Protein AF-A0A3D5Y4V1-F1 (afdb_monomer_lite)

Foldseek 3Di:
DDDDQPQVVLQVVLVCVLCVLLVHRPADEEEDPDDWDQDDRHTYFHRQDSVNPVLRSLQSSLSSNLRSLCNRPDDPVVLVVPQDPDPLSNVVSVVVSSVVSQVVSCPVDVSNVSSNVSNVVVVCVVVVVVVPPDDDPDDPD

Secondary structure (DSSP, 8-state):
-PPPPHHHHHHHHHHHHHHHHHT-TT-EEEEESS--EEETTEEEEEPPPTT--HHHHHHHHHHHHHHHHHHHH--HHHHHHH--SSHHHHHHHHHHHHHHHHHHHHTT-HHHHHHHHHHHHHHHHHTTGGG--S-------

Radius of gyration: 17.02 Å; chains: 1; bounding box: 36×38×50 Å

pLDDT: mean 90.92, std 10.48, range [38.34, 97.81]

Sequence (141 aa):
MDRPLPVDSFRQATASTARAIAGQADLAVSFTEGNAGYFDTGIRLSLPPPDLAYERVTQVRGEADGIALWLRHHDRSVHARYSPGSTVARAAFDVLETVRVESLGCQHRSGISQNLAARRQAYCRTQGYDRVAERGDGQFA

Structure (mmCIF, N/CA/C/O backbone):
data_AF-A0A3D5Y4V1-F1
#
_entry.id   AF-A0A3D5Y4V1-F1
#
loop_
_atom_site.group_PDB
_atom_site.id
_atom_site.type_symbol
_atom_site.label_atom_id
_atom_site.label_alt_id
_atom_site.label_comp_id
_atom_site.label_asym_id
_atom_site.label_entity_id
_atom_site.label_seq_id
_atom_site.pdbx_PDB_ins_code
_atom_site.Cartn_x
_atom_site.Cartn_y
_atom_site.Cartn_z
_atom_site.occupancy
_atom_site.B_iso_or_equiv
_atom_site.auth_seq_id
_atom_site.auth_comp_id
_atom_site.auth_asym_id
_atom_site.auth_atom_id
_atom_site.pdbx_PDB_model_num
ATOM 1 N N . MET A 1 1 ? -17.310 2.953 30.110 1.00 54.00 1 MET A N 1
ATOM 2 C CA . MET A 1 1 ? -16.482 2.254 29.106 1.00 54.00 1 MET A CA 1
ATOM 3 C C . MET A 1 1 ? -15.367 3.199 28.723 1.00 54.00 1 MET A C 1
ATOM 5 O O . MET A 1 1 ? -15.672 4.339 28.391 1.00 54.00 1 MET A O 1
ATOM 9 N N . ASP A 1 2 ? -14.118 2.768 28.861 1.00 76.31 2 ASP A N 1
ATOM 10 C CA . ASP A 1 2 ? -12.956 3.595 28.536 1.00 76.31 2 ASP A CA 1
ATOM 11 C C . ASP A 1 2 ? -12.889 3.785 27.014 1.00 76.31 2 ASP A C 1
ATOM 13 O O . ASP A 1 2 ? -12.988 2.810 26.263 1.00 76.31 2 ASP A O 1
ATOM 17 N N . ARG A 1 3 ? -12.839 5.033 26.537 1.00 79.56 3 ARG A N 1
ATOM 18 C CA . ARG A 1 3 ? -12.837 5.313 25.095 1.00 79.56 3 ARG A CA 1
ATOM 19 C C . ARG A 1 3 ? -11.426 5.042 24.567 1.00 79.56 3 ARG A C 1
ATOM 21 O O . ARG A 1 3 ? -10.499 5.679 25.065 1.00 79.56 3 ARG A O 1
ATOM 28 N N . PRO A 1 4 ? -11.249 4.168 23.558 1.00 81.25 4 PRO A N 1
ATOM 29 C CA . PRO A 1 4 ? -9.930 3.899 22.999 1.00 81.25 4 PRO A CA 1
ATOM 30 C C . PRO A 1 4 ? -9.284 5.191 22.500 1.00 81.25 4 PRO A C 1
ATOM 32 O O . PRO A 1 4 ? -9.977 6.102 22.025 1.00 81.25 4 PRO A O 1
ATOM 35 N N . LEU A 1 5 ? -7.953 5.268 22.590 1.00 90.38 5 LEU A N 1
ATOM 36 C CA . LEU A 1 5 ? -7.225 6.419 22.072 1.00 90.38 5 LEU A CA 1
ATOM 37 C C . LEU A 1 5 ? -7.558 6.598 20.578 1.00 90.38 5 LEU A C 1
ATOM 39 O O . LEU A 1 5 ? -7.746 5.605 19.861 1.00 90.38 5 LEU A O 1
ATOM 43 N N . PRO A 1 6 ? -7.628 7.842 20.071 1.00 93.56 6 PRO A N 1
ATOM 44 C CA . PRO A 1 6 ? -7.952 8.093 18.667 1.00 93.56 6 PRO A CA 1
ATOM 45 C C . PRO A 1 6 ? -7.067 7.303 17.694 1.00 93.56 6 PRO A C 1
ATOM 47 O O . PRO A 1 6 ? -7.559 6.762 16.703 1.00 93.56 6 PRO A O 1
ATOM 50 N N . VAL A 1 7 ? -5.775 7.174 18.009 1.00 95.38 7 VAL A N 1
ATOM 51 C CA . VAL A 1 7 ? -4.813 6.423 17.194 1.00 95.38 7 VAL A CA 1
ATOM 52 C C . VAL A 1 7 ? -5.120 4.925 17.139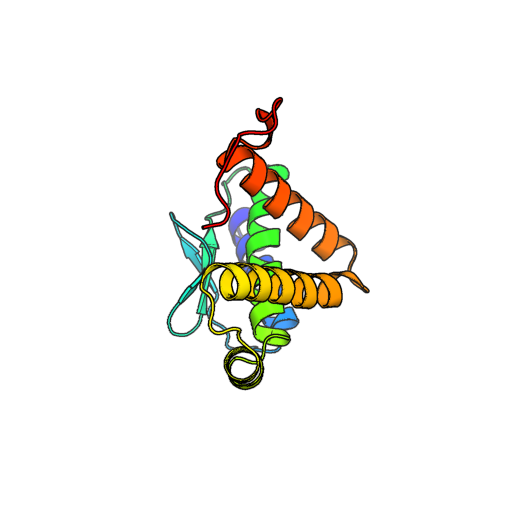 1.00 95.38 7 VAL A C 1
ATOM 54 O O . VAL A 1 7 ? -4.994 4.318 16.076 1.00 95.38 7 VAL A O 1
ATOM 57 N N . ASP A 1 8 ? -5.598 4.331 18.232 1.00 94.69 8 ASP A N 1
ATOM 58 C CA . ASP A 1 8 ? -5.961 2.912 18.273 1.00 94.69 8 ASP A CA 1
ATOM 59 C C . ASP A 1 8 ? -7.231 2.652 17.464 1.00 94.69 8 ASP A C 1
ATOM 61 O O . ASP A 1 8 ? -7.289 1.703 16.681 1.00 94.69 8 ASP A O 1
ATOM 65 N N . SER A 1 9 ? -8.205 3.562 17.557 1.00 95.56 9 SER A N 1
ATOM 66 C CA . SER A 1 9 ? -9.413 3.526 16.724 1.00 95.56 9 SER A CA 1
ATOM 67 C C . SER A 1 9 ? -9.067 3.623 15.235 1.00 95.56 9 SER A C 1
ATOM 69 O O . SER A 1 9 ? -9.594 2.865 14.419 1.00 95.56 9 SER A O 1
ATOM 71 N N . PHE A 1 10 ? -8.137 4.511 14.871 1.00 96.56 10 PHE A N 1
ATOM 72 C CA . PHE A 1 10 ? -7.654 4.644 13.497 1.00 96.56 10 PHE A CA 1
ATOM 73 C C . PHE A 1 10 ? -6.955 3.369 13.001 1.00 96.56 10 PHE A C 1
ATOM 75 O O . PHE A 1 10 ? -7.236 2.902 11.892 1.00 96.56 10 PHE A O 1
ATOM 82 N N . ARG A 1 11 ? -6.072 2.775 13.818 1.00 97.00 11 ARG A N 1
ATOM 83 C CA . ARG A 1 11 ? -5.379 1.517 13.493 1.00 97.00 11 ARG A CA 1
ATOM 84 C C . ARG A 1 11 ? -6.371 0.378 13.287 1.00 97.00 11 ARG A C 1
ATOM 86 O O . ARG A 1 11 ? -6.290 -0.325 12.280 1.00 97.00 11 ARG A O 1
ATOM 93 N N . GLN A 1 12 ? -7.337 0.233 14.193 1.00 96.75 12 GLN A N 1
ATOM 94 C CA . GLN A 1 12 ? -8.369 -0.797 14.111 1.00 96.75 12 GLN A CA 1
ATOM 95 C C . GLN A 1 12 ? -9.248 -0.623 12.867 1.00 96.75 12 GLN A C 1
ATOM 97 O O . GLN A 1 12 ? -9.434 -1.578 12.114 1.00 96.75 12 GLN A O 1
ATOM 102 N N . ALA A 1 13 ? -9.752 0.588 12.611 1.00 97.00 13 ALA A N 1
ATOM 103 C CA . ALA A 1 13 ? -10.558 0.877 11.426 1.00 97.00 13 ALA A CA 1
ATOM 104 C C . ALA A 1 13 ? -9.773 0.613 10.134 1.00 97.00 13 ALA A C 1
ATOM 106 O O . ALA A 1 13 ? -10.298 0.025 9.183 1.00 97.00 13 ALA A O 1
ATOM 107 N N . THR A 1 14 ? -8.493 0.993 10.114 1.00 97.62 14 THR A N 1
ATOM 108 C CA . THR A 1 14 ? -7.622 0.775 8.960 1.00 97.62 14 THR A CA 1
ATOM 109 C C . THR A 1 14 ? -7.386 -0.701 8.698 1.00 97.62 14 THR A C 1
ATOM 111 O O . THR A 1 14 ? -7.581 -1.145 7.567 1.00 97.62 14 THR A O 1
ATOM 114 N N . ALA A 1 15 ? -7.063 -1.468 9.740 1.00 97.81 15 ALA A N 1
ATOM 115 C CA . ALA A 1 15 ? -6.885 -2.907 9.644 1.00 97.81 15 ALA A CA 1
ATOM 116 C C . ALA A 1 15 ? -8.154 -3.597 9.129 1.00 97.81 15 ALA A C 1
ATOM 118 O O . ALA A 1 15 ? -8.097 -4.280 8.111 1.00 97.81 15 ALA A O 1
ATOM 119 N N . SER A 1 16 ? -9.308 -3.365 9.760 1.00 97.75 16 SER A N 1
ATOM 120 C CA . SER A 1 16 ? -10.583 -3.976 9.353 1.00 97.75 16 SER A CA 1
ATOM 121 C C . SER A 1 16 ? -10.950 -3.659 7.903 1.00 97.75 16 SER A C 1
ATOM 123 O O . SER A 1 16 ? -11.393 -4.537 7.164 1.00 97.75 16 SER A O 1
ATOM 125 N N . THR A 1 17 ? -10.713 -2.421 7.468 1.00 96.88 17 THR A N 1
ATOM 126 C CA . THR A 1 17 ? -10.961 -2.014 6.081 1.00 96.88 17 THR A CA 1
ATOM 127 C C . THR A 1 17 ? -10.025 -2.732 5.110 1.00 96.88 17 THR A C 1
ATOM 129 O O . THR A 1 17 ? -10.482 -3.215 4.078 1.00 96.88 17 THR A O 1
ATOM 132 N N . ALA A 1 18 ? -8.736 -2.856 5.446 1.00 97.25 18 ALA A N 1
ATOM 133 C CA . ALA A 1 18 ? -7.774 -3.582 4.621 1.00 97.25 18 ALA A CA 1
ATOM 134 C C . ALA A 1 18 ? -8.172 -5.058 4.458 1.00 97.25 18 ALA A C 1
ATOM 136 O O . ALA A 1 18 ? -8.162 -5.567 3.341 1.00 97.25 18 ALA A O 1
ATOM 137 N N . ARG A 1 19 ? -8.618 -5.722 5.536 1.00 97.50 19 ARG A N 1
ATOM 138 C CA . ARG A 1 19 ? -9.130 -7.106 5.477 1.00 97.50 19 ARG A CA 1
ATOM 139 C C . ARG A 1 19 ? -10.344 -7.233 4.561 1.00 97.50 19 ARG A C 1
ATOM 141 O O . ARG A 1 19 ? -10.407 -8.146 3.739 1.00 97.50 19 ARG A O 1
ATOM 148 N N . ALA A 1 20 ? -11.285 -6.295 4.674 1.00 96.62 20 ALA A N 1
ATOM 149 C CA . ALA A 1 20 ? -12.485 -6.271 3.846 1.00 96.62 20 ALA A CA 1
ATOM 150 C C . ALA A 1 20 ? -12.161 -6.059 2.356 1.00 96.62 20 ALA A C 1
ATOM 152 O O . ALA A 1 20 ? -12.718 -6.753 1.510 1.00 96.62 20 ALA A O 1
ATOM 153 N N . ILE A 1 21 ? -11.242 -5.141 2.030 1.00 96.06 21 ILE A N 1
ATOM 154 C CA . ILE A 1 21 ? -10.794 -4.897 0.649 1.00 96.06 21 ILE A CA 1
ATOM 155 C C . ILE A 1 21 ? -10.048 -6.117 0.096 1.00 96.06 21 ILE A C 1
ATOM 157 O O . ILE A 1 21 ? -10.341 -6.554 -1.015 1.00 96.06 21 ILE A O 1
ATOM 161 N N . ALA A 1 22 ? -9.131 -6.694 0.879 1.00 96.00 22 ALA A N 1
ATOM 162 C CA . ALA A 1 22 ? -8.368 -7.880 0.496 1.00 96.00 22 ALA A CA 1
ATOM 163 C C . ALA A 1 22 ? -9.254 -9.126 0.314 1.00 96.00 22 ALA A C 1
ATOM 165 O O . ALA A 1 22 ? -8.872 -10.059 -0.387 1.00 96.00 22 ALA A O 1
ATOM 166 N N . GLY A 1 23 ? -10.440 -9.150 0.933 1.00 95.75 23 GLY A N 1
ATOM 167 C C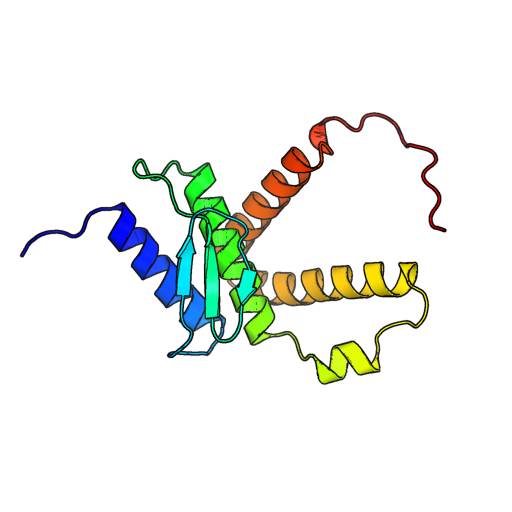A . GLY A 1 23 ? -11.309 -10.326 0.973 1.00 95.75 23 GLY A CA 1
ATOM 168 C C . GLY A 1 23 ? -10.773 -11.432 1.886 1.00 95.75 23 GLY A C 1
ATOM 169 O O . GLY A 1 23 ? -11.066 -12.601 1.662 1.00 95.75 23 GLY A O 1
ATOM 170 N N . GLN A 1 24 ? -9.970 -11.076 2.894 1.00 95.31 24 GLN A N 1
ATOM 171 C CA . GLN A 1 24 ? -9.292 -12.011 3.796 1.00 95.31 24 GLN A CA 1
ATOM 172 C C . GLN A 1 24 ? -9.533 -11.596 5.253 1.00 95.31 24 GLN A C 1
ATOM 174 O O . GLN A 1 24 ? -8.871 -10.696 5.770 1.00 95.31 24 GLN A O 1
ATOM 179 N N . ALA A 1 25 ? -10.496 -12.241 5.919 1.00 94.06 25 ALA A N 1
ATOM 180 C CA . ALA A 1 25 ? -10.919 -11.881 7.278 1.00 94.06 25 ALA A CA 1
ATOM 181 C C . ALA A 1 25 ? -9.821 -12.082 8.337 1.00 94.06 25 ALA A C 1
ATOM 183 O O . ALA A 1 25 ? -9.733 -11.289 9.275 1.00 94.06 25 ALA A O 1
ATOM 184 N N . ASP A 1 26 ? -8.959 -13.081 8.137 1.00 93.06 26 ASP A N 1
ATOM 185 C CA . ASP A 1 26 ? -7.871 -13.442 9.055 1.00 93.06 26 ASP A CA 1
ATOM 186 C C . ASP A 1 26 ? -6.534 -12.782 8.692 1.00 93.06 26 ASP A C 1
ATOM 188 O O . ASP A 1 26 ? -5.494 -13.102 9.267 1.00 93.06 26 ASP A O 1
ATOM 192 N N . LEU A 1 27 ? -6.537 -11.846 7.735 1.00 95.25 27 LEU A N 1
ATOM 193 C CA . LEU A 1 27 ? -5.328 -11.140 7.333 1.00 95.25 27 LEU A CA 1
ATOM 194 C C . LEU A 1 27 ? -4.745 -10.366 8.523 1.00 95.25 27 LEU A C 1
ATOM 196 O O . LEU A 1 27 ? -5.352 -9.420 9.048 1.00 95.25 27 LEU A O 1
ATOM 200 N N . ALA A 1 28 ? -3.538 -10.759 8.928 1.00 95.50 28 ALA A N 1
ATOM 201 C CA . ALA A 1 28 ? -2.791 -10.070 9.964 1.00 95.50 28 ALA A CA 1
ATOM 202 C C . ALA A 1 28 ? -2.403 -8.670 9.469 1.00 95.50 28 ALA A C 1
ATOM 204 O O . ALA A 1 28 ? -1.845 -8.518 8.384 1.00 95.50 28 ALA A O 1
ATOM 205 N N . VAL A 1 29 ? -2.706 -7.644 10.264 1.00 96.75 29 VAL A N 1
ATOM 206 C CA . VAL A 1 29 ? -2.333 -6.253 9.980 1.00 96.75 29 VAL A CA 1
ATOM 207 C C . VAL A 1 29 ? -1.645 -5.689 11.212 1.00 96.75 29 VAL A C 1
ATOM 209 O O . VAL A 1 29 ? -2.237 -5.666 12.291 1.00 96.75 29 VAL A O 1
ATOM 212 N N . SER A 1 30 ? -0.409 -5.229 11.049 1.00 95.75 30 SER A N 1
ATOM 213 C CA . SER A 1 30 ? 0.387 -4.624 12.119 1.00 95.75 30 SER A CA 1
ATOM 214 C C . SER A 1 30 ? 0.937 -3.266 11.699 1.00 95.75 30 SER A C 1
ATOM 216 O O . SER A 1 30 ? 1.148 -3.019 10.514 1.00 95.75 30 SER A O 1
ATOM 218 N N . PHE A 1 31 ? 1.222 -2.409 12.676 1.00 95.56 31 PHE A N 1
ATOM 219 C CA . PHE A 1 31 ? 1.794 -1.082 12.459 1.00 95.56 31 PHE A CA 1
ATOM 220 C C . PHE A 1 31 ? 3.195 -1.038 13.065 1.00 95.56 31 PHE A C 1
ATOM 222 O O . PHE A 1 31 ? 3.351 -1.368 14.240 1.00 95.56 31 PHE A O 1
ATOM 229 N N . THR A 1 32 ? 4.202 -0.666 12.277 1.00 92.62 32 THR A N 1
ATOM 230 C CA . THR A 1 32 ? 5.612 -0.703 12.693 1.00 92.62 32 THR A CA 1
ATOM 231 C C . THR A 1 32 ? 6.357 0.552 12.254 1.00 92.62 32 THR A C 1
ATOM 233 O O . THR A 1 32 ? 5.955 1.231 11.309 1.00 92.62 32 THR A O 1
ATOM 236 N N . GLU A 1 33 ? 7.477 0.842 12.912 1.00 87.62 33 GLU A N 1
ATOM 237 C CA . GLU A 1 33 ? 8.460 1.793 12.394 1.00 87.62 33 GLU A CA 1
ATOM 238 C C . GLU A 1 33 ? 9.231 1.117 11.250 1.00 87.62 33 GLU A C 1
ATOM 240 O O . GLU A 1 33 ? 9.857 0.077 11.450 1.00 87.62 33 GLU A O 1
ATOM 245 N N . GLY A 1 34 ? 9.122 1.645 10.029 1.00 80.81 34 GLY A N 1
ATOM 246 C CA . GLY A 1 34 ? 9.767 1.075 8.844 1.00 80.81 34 GLY A CA 1
ATOM 247 C C . GLY A 1 34 ? 8.875 1.078 7.605 1.00 80.81 34 GLY A C 1
ATOM 248 O O . GLY A 1 34 ? 7.858 1.765 7.553 1.00 80.81 34 GLY A O 1
ATOM 249 N N . ASN A 1 35 ? 9.283 0.313 6.591 1.00 81.12 35 ASN A N 1
ATOM 250 C CA . ASN A 1 35 ? 8.600 0.278 5.300 1.00 81.12 35 ASN A CA 1
ATOM 251 C C . ASN A 1 35 ? 7.320 -0.560 5.353 1.00 81.12 35 ASN A C 1
ATOM 253 O O . ASN A 1 35 ? 7.329 -1.703 5.818 1.00 81.12 35 ASN A O 1
ATOM 257 N N . ALA A 1 36 ? 6.243 -0.018 4.789 1.00 88.25 36 ALA A N 1
ATOM 258 C CA . ALA A 1 36 ? 5.015 -0.764 4.583 1.00 88.25 36 ALA A CA 1
ATOM 259 C C . ALA A 1 36 ? 5.170 -1.835 3.494 1.00 88.25 36 ALA A C 1
ATOM 261 O O . ALA A 1 36 ? 5.878 -1.648 2.502 1.00 88.25 36 ALA A O 1
ATOM 262 N N . GLY A 1 37 ? 4.472 -2.956 3.657 1.00 91.12 37 GLY A N 1
ATOM 263 C CA . GLY A 1 37 ? 4.538 -4.066 2.716 1.00 91.12 37 GLY A CA 1
ATOM 264 C C . GLY A 1 37 ? 3.769 -5.299 3.170 1.00 91.12 37 GLY A C 1
ATOM 265 O O . GLY A 1 37 ? 3.183 -5.337 4.253 1.00 91.12 37 GLY A O 1
ATOM 266 N N . TYR A 1 38 ? 3.779 -6.318 2.317 1.00 88.94 38 TYR A N 1
ATOM 267 C CA . TYR A 1 38 ? 3.257 -7.643 2.632 1.00 88.94 38 TYR A CA 1
ATOM 268 C C . TYR A 1 38 ? 4.414 -8.565 3.036 1.00 88.94 38 TYR A C 1
ATOM 270 O O . TYR A 1 38 ? 5.369 -8.714 2.275 1.00 88.94 38 TYR A O 1
ATOM 278 N N . PHE A 1 39 ? 4.330 -9.166 4.222 1.00 86.00 39 PHE A N 1
ATOM 279 C CA . PHE A 1 39 ? 5.388 -9.978 4.828 1.00 86.00 39 PHE A CA 1
ATOM 280 C C . PHE A 1 39 ? 4.804 -11.265 5.403 1.00 86.00 39 PHE A C 1
ATOM 282 O O . PHE A 1 39 ? 3.845 -11.189 6.169 1.00 86.00 39 PHE A O 1
ATOM 289 N N . ASP A 1 40 ? 5.418 -12.404 5.072 1.00 77.38 40 ASP A N 1
ATOM 290 C CA . ASP A 1 40 ? 5.067 -13.773 5.483 1.00 77.38 40 ASP A CA 1
ATOM 291 C C . ASP A 1 40 ? 3.574 -14.117 5.343 1.00 77.38 40 ASP A C 1
ATOM 293 O O . ASP A 1 40 ? 3.170 -14.782 4.392 1.00 77.38 40 ASP A O 1
ATOM 297 N N . THR A 1 41 ? 2.749 -13.647 6.279 1.00 76.62 41 THR A N 1
ATOM 298 C C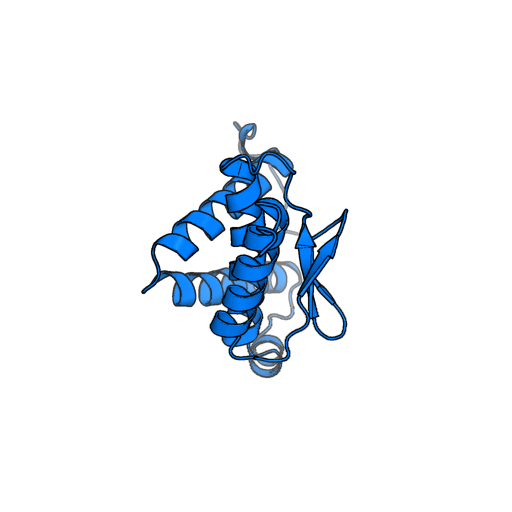A . THR A 1 41 ? 1.316 -13.942 6.409 1.00 76.62 41 THR A CA 1
ATOM 299 C C . THR A 1 41 ? 0.442 -12.693 6.600 1.00 76.62 41 THR A C 1
ATOM 301 O O . THR A 1 41 ? -0.740 -12.819 6.924 1.00 76.62 41 THR A O 1
ATOM 304 N N . GLY A 1 42 ? 0.974 -11.475 6.433 1.00 90.31 42 GLY A N 1
ATOM 305 C CA . GLY A 1 42 ? 0.234 -10.255 6.761 1.00 90.31 42 GLY A CA 1
ATOM 306 C C . GLY A 1 42 ? 0.761 -8.958 6.155 1.00 90.31 42 GLY A C 1
ATOM 307 O O . GLY A 1 42 ? 1.792 -8.907 5.490 1.00 90.31 42 GLY A O 1
ATOM 308 N N . ILE A 1 43 ? 0.022 -7.881 6.404 1.00 94.38 43 ILE A N 1
ATOM 309 C CA . ILE A 1 43 ? 0.383 -6.516 6.028 1.00 94.38 43 ILE A CA 1
ATOM 310 C C . ILE A 1 43 ? 1.083 -5.839 7.208 1.00 94.38 43 ILE A C 1
ATOM 312 O O . ILE A 1 43 ? 0.559 -5.809 8.323 1.00 94.38 43 ILE A O 1
ATOM 316 N N . ARG A 1 44 ? 2.236 -5.225 6.945 1.00 95.81 44 ARG A N 1
ATOM 317 C CA . ARG A 1 44 ? 2.865 -4.256 7.847 1.00 95.81 44 ARG A CA 1
ATOM 318 C C . ARG A 1 44 ? 2.673 -2.859 7.271 1.00 95.81 44 ARG A C 1
ATOM 320 O O . ARG A 1 44 ? 2.948 -2.643 6.094 1.00 95.81 44 ARG A O 1
ATOM 327 N N . LEU A 1 45 ? 2.167 -1.941 8.084 1.00 96.12 45 LEU A N 1
ATOM 328 C CA . LEU A 1 45 ? 1.883 -0.553 7.720 1.00 96.12 45 LEU A CA 1
ATOM 329 C C . LEU A 1 45 ? 2.748 0.403 8.528 1.00 96.12 45 LEU A C 1
ATOM 331 O O . LEU A 1 45 ? 3.149 0.083 9.651 1.00 96.12 45 LEU A O 1
ATOM 335 N N . SER A 1 46 ? 2.972 1.595 7.983 1.00 95.00 46 SER A N 1
ATOM 336 C CA . SER A 1 46 ? 3.658 2.662 8.702 1.00 95.00 46 SER A CA 1
ATOM 337 C C . SER A 1 46 ? 2.873 3.068 9.952 1.00 95.00 46 SER A C 1
ATOM 339 O O . SER A 1 46 ? 1.640 3.154 9.944 1.00 95.00 46 SER A O 1
ATOM 341 N N . LEU A 1 47 ? 3.587 3.335 11.046 1.00 94.94 47 LEU A N 1
ATOM 342 C CA . LEU A 1 47 ? 2.977 3.791 12.292 1.00 94.94 47 LEU A CA 1
ATOM 343 C C . LEU A 1 47 ? 2.310 5.174 12.100 1.00 94.94 47 LEU A C 1
ATOM 345 O O . LEU A 1 47 ? 2.993 6.125 11.714 1.00 94.94 47 LEU A O 1
ATOM 349 N N . PRO A 1 48 ? 0.998 5.330 12.372 1.00 94.19 48 PRO A N 1
ATOM 350 C CA . PRO A 1 48 ? 0.352 6.637 12.310 1.00 94.19 48 PRO A CA 1
ATOM 351 C C . PRO A 1 48 ? 0.809 7.524 13.477 1.00 94.19 48 PRO A C 1
ATOM 353 O O . PRO A 1 48 ? 1.005 7.006 14.585 1.00 94.19 48 PRO A O 1
ATOM 356 N N . PRO A 1 49 ? 0.946 8.846 13.266 1.00 92.44 49 PRO A N 1
ATOM 357 C CA . PRO A 1 49 ? 1.364 9.753 14.325 1.00 92.44 49 PRO A CA 1
ATOM 358 C C . PRO A 1 49 ? 0.243 9.937 15.371 1.00 92.44 49 PRO A C 1
ATOM 360 O O . PRO A 1 49 ? -0.938 9.832 15.022 1.00 92.44 49 PRO A O 1
ATOM 363 N N . PRO A 1 50 ? 0.573 10.219 16.647 1.00 91.69 50 PRO A N 1
ATOM 364 C CA . PRO A 1 50 ? -0.424 10.358 17.716 1.00 91.69 50 PRO A CA 1
ATOM 365 C C . PRO A 1 50 ? -1.440 11.486 17.493 1.00 91.69 50 PRO A C 1
ATOM 367 O O . PRO A 1 50 ? -2.576 11.385 17.950 1.00 91.69 50 PRO A O 1
ATOM 370 N N . ASP A 1 51 ? -1.033 12.546 16.793 1.00 93.75 51 ASP A N 1
ATOM 371 C CA . ASP A 1 51 ? -1.860 13.712 16.458 1.00 93.75 51 ASP A CA 1
ATOM 372 C C . ASP A 1 51 ? -2.821 13.464 15.283 1.00 93.75 51 ASP A C 1
ATOM 374 O O . ASP A 1 51 ? -3.689 14.291 15.011 1.00 93.75 51 ASP A O 1
ATOM 378 N N . LEU A 1 52 ? -2.679 12.323 14.596 1.00 94.06 52 LEU A N 1
ATOM 379 C CA . LEU A 1 52 ? -3.450 11.942 13.416 1.00 94.06 52 LEU A CA 1
ATOM 380 C C . LEU A 1 52 ? -3.482 13.026 12.329 1.00 94.06 52 LEU A C 1
ATOM 382 O O . LEU A 1 52 ? -4.504 13.208 11.662 1.00 94.06 52 LEU A O 1
ATOM 386 N N . ALA A 1 53 ? -2.355 13.714 12.113 1.00 95.62 53 ALA A N 1
ATOM 387 C CA . ALA A 1 53 ? -2.228 14.698 11.044 1.00 95.62 53 ALA A CA 1
ATOM 388 C C . 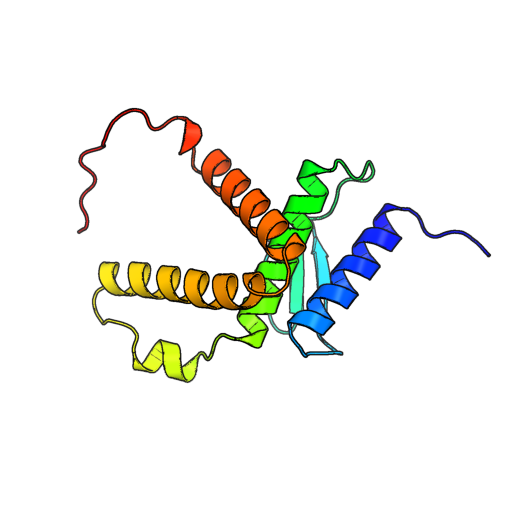ALA A 1 53 ? -2.740 14.134 9.704 1.00 95.62 53 ALA A C 1
ATOM 390 O O . ALA A 1 53 ? -2.262 13.093 9.237 1.00 95.62 53 ALA A O 1
ATOM 391 N N . TYR A 1 54 ? -3.703 14.836 9.087 1.00 93.56 54 TYR A N 1
ATOM 392 C CA . TYR A 1 54 ? -4.490 14.347 7.944 1.00 93.56 54 TYR A CA 1
ATOM 393 C C . TYR A 1 54 ? -3.620 13.769 6.820 1.00 93.56 54 TYR A C 1
ATOM 395 O O . TYR A 1 54 ? -3.886 12.678 6.316 1.00 93.56 54 TYR A O 1
ATOM 403 N N . GLU A 1 55 ? -2.540 14.462 6.457 1.00 92.00 55 GLU A N 1
ATOM 404 C CA . GLU A 1 55 ? -1.637 14.019 5.394 1.00 92.00 55 GLU A CA 1
ATOM 405 C C . GLU A 1 55 ? -0.984 12.664 5.718 1.00 92.00 55 GLU A C 1
ATOM 407 O O . GLU A 1 55 ? -0.924 11.783 4.860 1.00 92.00 55 GLU A O 1
ATOM 412 N N . ARG A 1 56 ? -0.536 12.459 6.963 1.00 92.44 56 ARG A N 1
ATOM 413 C CA . ARG A 1 56 ? 0.145 11.222 7.373 1.00 92.44 56 ARG A CA 1
ATOM 414 C C . ARG A 1 56 ? -0.828 10.060 7.492 1.00 92.44 56 ARG A C 1
ATOM 416 O O . ARG A 1 56 ? -0.530 8.975 7.005 1.00 92.44 56 ARG A O 1
ATOM 423 N N . VAL A 1 57 ? -2.009 10.279 8.069 1.00 95.56 57 VAL A N 1
ATOM 424 C CA . VAL A 1 57 ? -3.019 9.212 8.164 1.00 95.56 57 VAL A CA 1
ATOM 425 C C . VAL A 1 57 ? -3.552 8.809 6.789 1.00 95.56 57 VAL A C 1
ATOM 427 O O . VAL A 1 57 ? -3.751 7.623 6.543 1.00 95.56 57 VAL A O 1
ATOM 430 N N . THR A 1 58 ? -3.691 9.757 5.858 1.00 96.00 58 THR A N 1
ATOM 431 C CA . THR A 1 58 ? -4.083 9.472 4.467 1.00 96.00 58 THR A CA 1
ATOM 432 C C . THR A 1 58 ? -3.014 8.647 3.742 1.00 96.00 58 THR A C 1
ATOM 434 O O . THR A 1 58 ? -3.345 7.720 3.005 1.00 96.00 58 THR A O 1
ATOM 437 N N . GLN A 1 59 ? -1.727 8.909 3.994 1.00 94.88 59 GLN A N 1
ATOM 438 C CA . GLN A 1 59 ? -0.633 8.091 3.456 1.00 94.88 59 GLN A CA 1
ATOM 439 C C . GLN A 1 59 ? -0.658 6.658 4.006 1.00 94.88 59 GLN A C 1
ATOM 441 O O . GLN A 1 59 ? -0.621 5.718 3.214 1.00 94.88 59 GLN A O 1
ATOM 446 N N . VAL A 1 60 ? -0.819 6.477 5.325 1.00 96.31 60 VAL A N 1
ATOM 447 C CA . VAL A 1 60 ? -0.959 5.142 5.951 1.00 96.31 60 VAL A CA 1
ATOM 448 C C . VAL A 1 60 ? -2.167 4.391 5.377 1.00 96.31 60 VAL A C 1
ATOM 450 O O . VAL A 1 60 ? -2.097 3.198 5.080 1.00 96.31 60 VAL A O 1
ATOM 453 N N . ARG A 1 61 ? -3.285 5.093 5.158 1.00 97.12 61 ARG A N 1
ATOM 454 C CA . ARG A 1 61 ? -4.459 4.538 4.473 1.00 97.12 61 ARG A CA 1
ATOM 455 C C . ARG A 1 61 ? -4.144 4.123 3.035 1.00 97.12 61 ARG A C 1
ATOM 457 O O . ARG A 1 61 ? -4.576 3.055 2.619 1.00 97.12 61 ARG A O 1
ATOM 464 N N . GLY A 1 62 ? -3.378 4.919 2.293 1.00 96.56 62 GLY A N 1
ATOM 465 C CA . GLY A 1 62 ? -2.972 4.604 0.920 1.00 96.56 62 GLY A CA 1
ATOM 466 C C . GLY A 1 62 ? -2.038 3.398 0.823 1.00 96.56 62 GLY A C 1
ATOM 467 O O . GLY A 1 62 ? -2.103 2.635 -0.141 1.00 96.56 62 GLY A O 1
ATOM 468 N N . GLU A 1 63 ? -1.180 3.189 1.823 1.00 96.62 63 GLU A N 1
ATOM 469 C CA . GLU A 1 63 ? -0.383 1.963 1.949 1.00 96.62 63 GLU A CA 1
ATOM 470 C C . GLU A 1 63 ? -1.299 0.749 2.132 1.00 96.62 63 GLU A C 1
ATOM 472 O O . GLU A 1 63 ? -1.204 -0.216 1.373 1.00 96.62 63 GLU A O 1
ATOM 477 N N . ALA A 1 64 ? -2.227 0.835 3.089 1.00 97.06 64 ALA A N 1
ATOM 478 C CA . ALA A 1 64 ? -3.174 -0.230 3.398 1.00 97.06 64 ALA A CA 1
ATOM 479 C C . ALA A 1 64 ? -4.062 -0.591 2.204 1.00 97.06 64 ALA A C 1
ATOM 481 O O . ALA A 1 64 ? -4.153 -1.764 1.841 1.00 97.06 64 ALA A O 1
ATOM 482 N N . ASP A 1 65 ? -4.680 0.409 1.576 1.00 97.06 65 ASP A N 1
ATOM 483 C CA . ASP A 1 65 ? -5.591 0.211 0.453 1.00 97.06 65 ASP A CA 1
ATOM 484 C C . ASP A 1 65 ? -4.842 -0.373 -0.757 1.00 97.06 65 ASP A C 1
ATOM 486 O O . ASP A 1 65 ? -5.320 -1.327 -1.366 1.00 97.06 65 ASP A O 1
ATOM 490 N N . GLY A 1 66 ? -3.634 0.117 -1.067 1.00 96.38 66 GLY A N 1
ATOM 491 C CA . GLY A 1 66 ? -2.834 -0.406 -2.179 1.00 96.38 66 GLY A CA 1
ATOM 492 C C . GLY A 1 66 ? -2.414 -1.866 -1.985 1.00 96.38 66 GLY A C 1
ATOM 493 O O . GLY A 1 66 ? -2.566 -2.677 -2.898 1.00 96.38 66 GLY A O 1
ATOM 494 N N . ILE A 1 67 ? -1.936 -2.233 -0.789 1.00 96.56 67 ILE A N 1
ATOM 495 C CA . ILE A 1 67 ? -1.551 -3.624 -0.492 1.00 96.56 67 ILE A CA 1
ATOM 496 C C . ILE A 1 67 ? -2.786 -4.536 -0.484 1.00 96.56 67 ILE A C 1
ATOM 498 O O . ILE A 1 67 ? -2.741 -5.638 -1.027 1.00 96.56 67 ILE A O 1
ATOM 502 N N . ALA A 1 68 ? -3.907 -4.083 0.081 1.00 96.50 68 ALA A N 1
ATOM 503 C CA . ALA A 1 68 ? -5.142 -4.860 0.102 1.00 96.50 68 ALA A CA 1
ATOM 504 C C . ALA A 1 68 ? -5.700 -5.106 -1.310 1.00 96.50 68 ALA A C 1
ATOM 506 O O . ALA A 1 68 ? -6.106 -6.225 -1.623 1.00 96.50 68 ALA A O 1
ATOM 507 N N . LEU A 1 69 ? -5.677 -4.094 -2.185 1.00 96.69 69 LEU A N 1
ATOM 508 C CA . LEU A 1 69 ? -6.067 -4.249 -3.588 1.00 96.69 69 LEU A CA 1
ATOM 509 C C . LEU A 1 69 ? -5.147 -5.220 -4.322 1.00 96.69 69 LEU A C 1
ATOM 511 O O . LEU A 1 69 ? -5.643 -6.079 -5.051 1.00 96.69 69 LEU A O 1
ATOM 515 N N . TRP A 1 70 ? -3.832 -5.125 -4.090 1.00 96.12 70 TRP A N 1
ATOM 516 C CA . TRP A 1 70 ? -2.857 -6.079 -4.617 1.00 96.12 70 TRP A CA 1
ATOM 517 C C . TRP A 1 70 ? -3.231 -7.511 -4.241 1.00 96.12 70 TRP A C 1
ATOM 519 O O . TRP A 1 70 ? -3.414 -8.345 -5.121 1.00 96.12 70 TRP A O 1
ATOM 529 N N . LEU A 1 71 ? -3.456 -7.784 -2.954 1.00 95.31 71 LEU A N 1
ATOM 530 C CA . LEU A 1 71 ? -3.883 -9.108 -2.489 1.00 95.31 71 LEU A CA 1
ATOM 531 C C . LEU A 1 71 ? -5.204 -9.570 -3.119 1.00 95.31 71 LEU A C 1
ATOM 533 O O . LEU A 1 71 ? -5.380 -10.760 -3.367 1.00 95.31 71 LEU A O 1
ATOM 537 N N . ARG A 1 72 ? -6.129 -8.642 -3.391 1.00 95.25 72 ARG A N 1
ATOM 538 C CA . ARG A 1 72 ? -7.455 -8.962 -3.927 1.00 95.25 72 ARG A CA 1
ATOM 539 C C . ARG A 1 72 ? -7.464 -9.274 -5.422 1.00 95.25 72 ARG A C 1
ATOM 541 O O . ARG A 1 72 ? -8.319 -10.050 -5.865 1.00 95.25 72 ARG A O 1
ATOM 548 N N . HIS A 1 73 ? -6.612 -8.609 -6.200 1.00 95.88 73 HIS A N 1
ATOM 549 C CA . HIS A 1 73 ? -6.739 -8.549 -7.661 1.00 95.88 73 HIS A CA 1
ATOM 550 C C . HIS A 1 73 ? -5.500 -9.003 -8.435 1.00 95.88 73 HIS A C 1
ATOM 552 O O . HIS A 1 73 ? -5.597 -9.167 -9.655 1.00 95.88 73 HIS A O 1
ATOM 558 N N . HIS A 1 74 ? -4.360 -9.184 -7.771 1.00 96.62 74 HIS A N 1
ATOM 559 C CA . HIS A 1 74 ? -3.151 -9.694 -8.400 1.00 96.62 74 HIS A CA 1
ATOM 560 C C . HIS A 1 74 ? -3.121 -11.226 -8.372 1.00 96.62 74 HIS A C 1
ATOM 562 O O . HIS A 1 74 ? -3.241 -11.839 -7.311 1.00 96.62 74 HIS A O 1
ATOM 568 N N . ASP A 1 75 ? -2.892 -11.844 -9.530 1.00 96.44 75 ASP A N 1
ATOM 569 C CA . ASP A 1 75 ? -2.618 -13.276 -9.641 1.00 96.44 75 ASP A CA 1
ATOM 570 C C . ASP A 1 75 ? -1.150 -13.481 -10.024 1.00 96.44 75 ASP A C 1
ATOM 572 O O . ASP A 1 75 ? -0.727 -13.180 -11.143 1.00 96.44 75 ASP A O 1
ATOM 576 N N . ARG A 1 76 ? -0.372 -14.027 -9.083 1.00 95.38 76 ARG A N 1
ATOM 577 C CA . ARG A 1 76 ? 1.072 -14.237 -9.254 1.00 95.38 76 ARG A CA 1
ATOM 578 C C . ARG A 1 76 ? 1.397 -15.189 -10.404 1.00 95.38 76 ARG A C 1
ATOM 580 O O . ARG A 1 76 ? 2.417 -15.010 -11.064 1.00 95.38 76 ARG A O 1
ATOM 587 N N . SER A 1 77 ? 0.562 -16.201 -10.636 1.00 97.44 77 SER A N 1
ATOM 588 C CA . SER A 1 77 ? 0.798 -17.211 -11.672 1.00 97.44 77 SER A CA 1
ATOM 589 C C . SER A 1 77 ? 0.580 -16.630 -13.067 1.00 97.44 77 SER A C 1
ATOM 591 O O . SER A 1 77 ? 1.403 -16.826 -13.963 1.00 97.44 77 SER A O 1
ATOM 593 N N . VAL A 1 78 ? -0.485 -15.841 -13.226 1.00 97.38 78 VAL A N 1
ATOM 594 C CA . VAL A 1 78 ? -0.798 -15.130 -14.467 1.00 97.38 78 VAL A CA 1
ATOM 595 C C . VAL A 1 78 ? 0.268 -14.076 -14.743 1.00 97.38 78 VAL A C 1
ATOM 597 O O . VAL A 1 78 ? 0.799 -14.026 -15.851 1.00 97.38 78 VAL A O 1
ATOM 600 N N . HIS A 1 79 ? 0.639 -13.286 -13.734 1.00 97.62 79 HIS A N 1
ATOM 601 C CA . HIS A 1 79 ? 1.674 -12.264 -13.876 1.00 97.62 79 HIS A CA 1
ATOM 602 C C . HIS A 1 79 ? 3.017 -12.862 -14.296 1.00 97.62 79 HIS A C 1
ATOM 604 O O . HIS A 1 79 ? 3.624 -12.400 -15.258 1.00 97.62 79 HIS A O 1
ATOM 610 N N . ALA A 1 80 ? 3.452 -13.940 -13.637 1.00 97.06 80 ALA A N 1
ATOM 611 C CA . ALA A 1 80 ? 4.697 -14.625 -13.976 1.00 97.06 80 ALA A CA 1
ATOM 612 C C . ALA A 1 80 ? 4.675 -15.210 -15.396 1.00 97.06 80 ALA A C 1
ATOM 614 O O . ALA A 1 80 ? 5.667 -15.107 -16.114 1.00 97.06 80 ALA A O 1
ATOM 615 N N . ARG A 1 81 ? 3.540 -15.778 -15.826 1.00 97.56 81 ARG A N 1
ATOM 616 C CA . ARG A 1 81 ? 3.373 -16.353 -17.169 1.00 97.56 81 ARG A CA 1
ATOM 617 C C . ARG A 1 81 ? 3.545 -15.322 -18.286 1.00 97.56 81 ARG A C 1
ATOM 619 O O . ARG A 1 81 ? 4.063 -15.672 -19.343 1.00 97.56 81 ARG A O 1
ATOM 626 N N . TYR A 1 82 ? 3.084 -14.091 -18.074 1.00 96.88 82 TYR A N 1
ATOM 627 C CA . TYR A 1 82 ? 3.134 -13.023 -19.080 1.00 96.88 82 TYR A CA 1
ATOM 628 C C . TYR A 1 82 ? 4.295 -12.042 -18.880 1.00 96.88 82 TYR A C 1
ATOM 630 O O . TYR A 1 82 ? 4.480 -11.146 -19.703 1.00 96.88 82 TYR A O 1
ATOM 638 N N . SER A 1 83 ? 5.088 -12.217 -17.820 1.00 96.94 83 SER A N 1
ATOM 639 C CA . SER A 1 83 ? 6.205 -11.331 -17.510 1.00 96.94 83 SER A CA 1
ATOM 640 C C . SER A 1 83 ? 7.255 -11.351 -18.633 1.00 96.94 83 SER A C 1
ATOM 642 O O . SER A 1 83 ? 7.754 -12.423 -18.993 1.00 96.94 83 SER A O 1
ATOM 644 N N . PRO A 1 84 ? 7.641 -10.184 -19.183 1.00 96.88 84 PRO A N 1
ATOM 645 C CA . PRO A 1 84 ? 8.685 -10.100 -20.196 1.00 96.88 84 PRO A CA 1
ATOM 646 C C . PRO A 1 84 ? 10.042 -10.625 -19.705 1.00 96.88 84 PRO A C 1
ATOM 648 O O . PRO A 1 84 ? 10.357 -10.597 -18.513 1.00 96.88 84 PRO A O 1
ATOM 651 N N . GLY A 1 85 ? 10.878 -11.079 -20.643 1.00 95.31 85 GLY A N 1
ATOM 652 C CA . GLY A 1 85 ? 12.241 -11.539 -20.350 1.00 95.31 85 GLY A CA 1
ATOM 653 C C . GLY A 1 85 ? 13.245 -10.407 -20.103 1.00 95.31 85 GLY A C 1
ATOM 654 O O . GLY A 1 85 ? 14.138 -10.559 -19.277 1.00 95.31 85 GLY A O 1
ATOM 655 N N . SER A 1 86 ? 13.094 -9.272 -20.796 1.00 96.50 86 SER A N 1
ATOM 656 C CA . SER A 1 86 ? 13.962 -8.099 -20.615 1.00 96.50 86 SER A CA 1
ATOM 657 C C . SER A 1 86 ? 13.718 -7.444 -19.256 1.00 96.50 86 SER A C 1
ATOM 659 O O . SER A 1 86 ? 12.568 -7.230 -18.875 1.00 96.50 86 SER A O 1
ATOM 661 N N . THR A 1 87 ? 14.794 -7.073 -18.559 1.00 94.38 87 THR A N 1
ATOM 662 C CA . THR A 1 87 ? 14.746 -6.399 -17.253 1.00 94.38 87 THR A CA 1
ATOM 663 C C . THR A 1 87 ? 13.923 -5.113 -17.301 1.00 94.38 87 THR A C 1
ATOM 665 O O . THR A 1 87 ? 13.040 -4.918 -16.467 1.00 94.38 87 THR A O 1
ATOM 668 N N . VAL A 1 88 ? 14.154 -4.263 -18.307 1.00 94.56 88 VAL A N 1
ATOM 669 C CA . VAL A 1 88 ? 13.431 -2.990 -18.469 1.00 94.56 88 VAL A CA 1
ATOM 670 C C . VAL A 1 88 ? 11.952 -3.240 -18.765 1.00 94.56 88 VAL A C 1
ATOM 672 O O . VAL A 1 88 ? 11.075 -2.633 -18.150 1.00 94.56 88 VAL A O 1
ATOM 675 N N . ALA A 1 89 ? 11.660 -4.178 -19.669 1.00 95.00 89 ALA A N 1
ATOM 676 C CA . ALA A 1 89 ? 10.283 -4.517 -20.016 1.00 95.00 89 ALA A CA 1
ATOM 677 C C . ALA A 1 89 ? 9.529 -5.132 -18.827 1.00 95.00 89 ALA A C 1
ATOM 679 O O . ALA A 1 89 ? 8.359 -4.823 -18.619 1.00 95.00 89 ALA A O 1
ATOM 680 N N . ARG A 1 90 ? 10.201 -5.960 -18.018 1.00 96.06 90 ARG A N 1
ATOM 681 C CA . ARG A 1 90 ? 9.647 -6.526 -16.786 1.00 96.06 90 ARG A CA 1
ATOM 682 C C . ARG A 1 90 ? 9.341 -5.445 -15.758 1.00 96.06 90 ARG A C 1
ATOM 684 O O . ARG A 1 90 ? 8.236 -5.429 -15.235 1.00 96.06 90 ARG A O 1
ATOM 691 N N . ALA A 1 91 ? 10.259 -4.504 -15.538 1.00 94.69 91 ALA A N 1
ATOM 692 C CA . ALA A 1 91 ? 10.024 -3.388 -14.625 1.00 94.69 91 ALA A CA 1
ATOM 693 C C . ALA A 1 91 ? 8.797 -2.557 -15.043 1.00 94.69 91 ALA A C 1
ATOM 695 O O . ALA A 1 91 ? 7.948 -2.237 -14.212 1.00 94.69 91 ALA A O 1
ATOM 696 N N . ALA A 1 92 ? 8.654 -2.262 -16.340 1.00 96.00 92 ALA A N 1
ATOM 697 C CA . ALA A 1 92 ? 7.465 -1.589 -16.860 1.00 96.00 92 ALA A CA 1
ATOM 698 C C . ALA A 1 92 ? 6.190 -2.433 -16.670 1.00 96.00 92 ALA A C 1
ATOM 700 O O . ALA A 1 92 ? 5.154 -1.905 -16.268 1.00 96.00 92 ALA A O 1
ATOM 701 N N . PHE A 1 93 ? 6.269 -3.743 -16.916 1.00 97.19 93 PHE A N 1
ATOM 702 C CA . PHE A 1 93 ? 5.156 -4.677 -16.741 1.00 97.19 93 PHE A CA 1
ATOM 703 C C . PHE A 1 93 ? 4.677 -4.755 -15.281 1.00 97.19 93 PHE A C 1
ATOM 705 O O . PHE A 1 93 ? 3.477 -4.686 -15.025 1.00 97.19 93 PHE A O 1
ATOM 712 N N . ASP A 1 94 ? 5.597 -4.810 -14.317 1.00 96.44 94 ASP A N 1
ATOM 713 C CA . ASP A 1 94 ? 5.290 -4.836 -12.881 1.00 96.44 94 ASP A CA 1
ATOM 714 C C . ASP A 1 94 ? 4.599 -3.539 -12.417 1.00 96.44 94 ASP A C 1
ATOM 716 O O . ASP A 1 94 ? 3.634 -3.559 -11.641 1.00 96.44 94 ASP A O 1
ATOM 720 N N . VAL A 1 95 ? 5.048 -2.390 -12.934 1.00 95.62 95 VAL A N 1
ATOM 721 C CA . VAL A 1 95 ? 4.408 -1.092 -12.669 1.00 95.62 95 VAL A CA 1
ATOM 722 C C . VAL A 1 95 ? 3.003 -1.041 -13.268 1.00 95.62 95 VAL A C 1
ATOM 724 O O . VAL A 1 95 ? 2.069 -0.612 -12.588 1.00 95.62 95 VAL A O 1
ATOM 727 N N . LEU A 1 96 ? 2.826 -1.496 -14.511 1.00 97.19 96 LEU A N 1
ATOM 728 C CA . LEU A 1 96 ? 1.516 -1.535 -15.166 1.00 97.19 96 LEU A CA 1
ATOM 729 C C . LEU A 1 96 ? 0.532 -2.447 -14.430 1.00 97.19 96 LEU A C 1
ATOM 731 O O . LEU A 1 96 ? -0.639 -2.093 -14.292 1.00 97.19 96 LEU A O 1
ATOM 735 N N . GLU A 1 97 ? 1.000 -3.574 -13.899 1.00 97.56 97 GLU A N 1
ATOM 736 C CA . GLU A 1 97 ? 0.169 -4.450 -13.077 1.00 97.56 97 GLU A CA 1
ATOM 737 C C . GLU A 1 97 ? -0.284 -3.760 -11.785 1.00 97.56 97 GLU A C 1
ATOM 739 O O . GLU A 1 97 ? -1.459 -3.828 -11.417 1.00 97.56 97 GLU A O 1
ATOM 744 N N . THR A 1 98 ? 0.615 -3.017 -11.134 1.00 95.56 98 THR A N 1
ATOM 745 C CA . THR A 1 98 ? 0.263 -2.204 -9.960 1.00 95.56 98 THR A CA 1
ATOM 746 C C . THR A 1 98 ? -0.838 -1.202 -10.305 1.00 95.56 98 THR A C 1
ATOM 748 O O . THR A 1 98 ? -1.848 -1.125 -9.605 1.00 95.56 98 THR A O 1
ATOM 751 N N . VAL A 1 99 ? -0.696 -0.488 -11.427 1.00 95.44 99 VAL A N 1
ATOM 752 C CA . VAL A 1 99 ? -1.695 0.483 -11.901 1.00 95.44 99 VAL A CA 1
ATOM 753 C C . VAL A 1 99 ? -3.028 -0.191 -12.216 1.00 95.44 99 VAL A C 1
ATOM 755 O O . VAL A 1 99 ? -4.075 0.352 -11.860 1.00 95.44 99 VAL A O 1
ATOM 758 N N . ARG A 1 100 ? -3.025 -1.371 -12.848 1.00 96.38 100 ARG A N 1
ATOM 759 C CA . ARG A 1 100 ? -4.248 -2.127 -13.156 1.00 96.38 100 ARG A CA 1
ATOM 760 C C . ARG A 1 100 ? -5.023 -2.446 -11.880 1.00 96.38 100 ARG A C 1
ATOM 762 O O . ARG A 1 100 ? -6.225 -2.189 -11.807 1.00 96.38 100 ARG A O 1
ATOM 769 N N . VAL A 1 101 ? -4.336 -2.989 -10.879 1.00 96.00 101 VAL A N 1
ATOM 770 C CA . VAL A 1 101 ? -4.941 -3.381 -9.604 1.00 96.00 101 VAL A CA 1
ATOM 771 C C . VAL A 1 101 ? -5.466 -2.169 -8.829 1.00 96.00 101 VAL A C 1
ATOM 773 O O . VAL A 1 101 ? -6.607 -2.188 -8.362 1.00 96.00 101 VAL A O 1
ATOM 776 N N . GLU A 1 102 ? -4.680 -1.097 -8.739 1.00 95.12 102 GLU A N 1
ATOM 777 C CA . GLU A 1 102 ? -5.095 0.152 -8.091 1.00 95.12 102 GLU A CA 1
ATOM 778 C C . GLU A 1 102 ? -6.322 0.767 -8.787 1.00 95.12 102 GLU A C 1
ATOM 780 O O . GLU A 1 102 ? -7.291 1.155 -8.130 1.00 95.12 102 GLU A O 1
ATOM 785 N N . SER A 1 103 ? -6.332 0.778 -10.123 1.00 94.62 103 SER A N 1
ATOM 786 C CA . SER A 1 103 ? -7.426 1.343 -10.923 1.00 94.62 103 SER A CA 1
ATOM 787 C C . SER A 1 103 ? -8.749 0.610 -10.710 1.00 94.62 103 SER A C 1
ATOM 789 O O . SER A 1 103 ? -9.788 1.259 -10.583 1.00 94.62 103 SER A O 1
ATOM 791 N N . LEU A 1 104 ? -8.727 -0.725 -10.612 1.00 93.38 104 LEU A N 1
ATOM 792 C CA . LEU A 1 104 ? -9.920 -1.524 -10.301 1.00 93.38 104 LEU A CA 1
ATOM 793 C C . LEU A 1 104 ? -10.534 -1.129 -8.951 1.00 93.38 104 LEU A C 1
ATOM 795 O O . LEU A 1 104 ? -11.756 -1.018 -8.832 1.00 93.38 104 LEU A O 1
ATOM 799 N N . GLY A 1 105 ? -9.694 -0.863 -7.948 1.00 87.75 105 GLY A N 1
ATOM 800 C CA . GLY A 1 105 ? -10.137 -0.410 -6.630 1.00 87.75 105 GLY A CA 1
ATOM 801 C C . GLY A 1 105 ? -10.773 0.980 -6.637 1.00 87.75 105 GLY A C 1
ATOM 802 O O . GLY A 1 105 ? -11.733 1.226 -5.903 1.00 87.75 105 GLY A O 1
ATOM 803 N N . CYS A 1 106 ? -10.274 1.879 -7.487 1.00 91.75 106 CYS A N 1
ATOM 804 C CA . CYS A 1 106 ? -10.733 3.265 -7.569 1.00 91.75 106 CYS A CA 1
ATOM 805 C C . CYS A 1 106 ? -12.109 3.436 -8.226 1.00 91.75 106 CYS A C 1
ATOM 807 O O . CYS A 1 106 ? -12.810 4.386 -7.880 1.00 91.75 106 CYS A O 1
ATOM 809 N N . GLN A 1 107 ? -12.527 2.532 -9.123 1.00 87.62 107 GLN A N 1
ATOM 810 C CA . GLN A 1 107 ? -13.753 2.692 -9.930 1.00 87.62 107 GLN A CA 1
ATOM 811 C C . GLN A 1 107 ? -15.021 2.974 -9.110 1.00 87.62 107 GLN A C 1
ATOM 813 O O . GLN A 1 107 ? -15.886 3.722 -9.553 1.00 87.62 107 GLN A O 1
ATOM 818 N N . HIS A 1 108 ? -15.126 2.406 -7.907 1.00 78.06 108 HIS A N 1
ATOM 819 C CA . HIS A 1 108 ? -16.330 2.504 -7.072 1.00 78.06 108 HIS A CA 1
ATOM 820 C C . HIS A 1 108 ? -16.067 3.149 -5.703 1.00 78.06 108 HIS A C 1
ATOM 822 O O . HIS A 1 108 ? -16.958 3.190 -4.856 1.00 78.06 108 HIS A O 1
ATOM 828 N N . ARG A 1 109 ? -14.833 3.601 -5.432 1.00 82.62 109 ARG A N 1
ATOM 829 C CA . ARG A 1 109 ? -14.396 4.018 -4.089 1.00 82.62 109 ARG A CA 1
ATOM 830 C C . ARG A 1 109 ? -13.512 5.261 -4.170 1.00 82.62 109 ARG A C 1
ATOM 832 O O . ARG A 1 109 ? -12.289 5.178 -4.092 1.00 82.62 109 ARG A O 1
ATOM 839 N N . SER A 1 110 ? -14.142 6.431 -4.264 1.00 89.44 110 SER A N 1
ATOM 840 C CA . SER A 1 110 ? -13.451 7.729 -4.357 1.00 89.44 110 SER A CA 1
ATOM 841 C C . SER A 1 110 ? -12.443 7.971 -3.224 1.00 89.44 110 SER A C 1
ATOM 843 O O . SER A 1 110 ? -11.369 8.514 -3.471 1.00 89.44 110 SER A O 1
ATOM 845 N N . GLY A 1 111 ? -12.729 7.503 -2.003 1.00 93.38 111 GLY A N 1
ATOM 846 C CA . GLY A 1 111 ? -11.797 7.592 -0.872 1.00 93.38 111 GLY A CA 1
ATOM 847 C C . GLY A 1 111 ? -10.499 6.800 -1.076 1.00 93.38 111 GLY A C 1
ATOM 848 O O . GLY A 1 111 ? -9.426 7.294 -0.745 1.00 93.38 111 GLY A O 1
ATOM 849 N N . ILE A 1 112 ? -10.564 5.615 -1.695 1.00 95.50 112 ILE A N 1
ATOM 850 C CA . ILE A 1 112 ? -9.360 4.841 -2.044 1.00 95.50 112 ILE A CA 1
ATOM 851 C C . ILE A 1 112 ? -8.522 5.615 -3.059 1.00 95.50 112 ILE A C 1
ATOM 853 O O . ILE A 1 112 ? -7.311 5.727 -2.894 1.00 95.50 112 ILE A O 1
ATOM 857 N N . SER A 1 113 ? -9.165 6.208 -4.069 1.00 95.25 113 SER A N 1
ATOM 858 C CA . SER A 1 113 ? -8.463 7.023 -5.064 1.00 95.25 113 SER A CA 1
ATOM 859 C C . SER A 1 113 ? -7.695 8.178 -4.421 1.00 95.25 113 SER A C 1
ATOM 861 O O . SER A 1 113 ? -6.565 8.449 -4.821 1.00 95.25 113 SER A O 1
ATOM 863 N N . GLN A 1 114 ? -8.276 8.843 -3.419 1.00 95.31 114 GLN A N 1
ATOM 864 C CA . GLN A 1 114 ? -7.610 9.927 -2.690 1.00 95.31 114 GLN A CA 1
ATOM 865 C C . GLN A 1 114 ? -6.425 9.410 -1.863 1.00 95.31 114 GLN A C 1
ATOM 867 O O . GLN A 1 114 ? -5.345 9.999 -1.903 1.00 95.31 114 GLN A O 1
ATOM 872 N N . ASN A 1 115 ? -6.595 8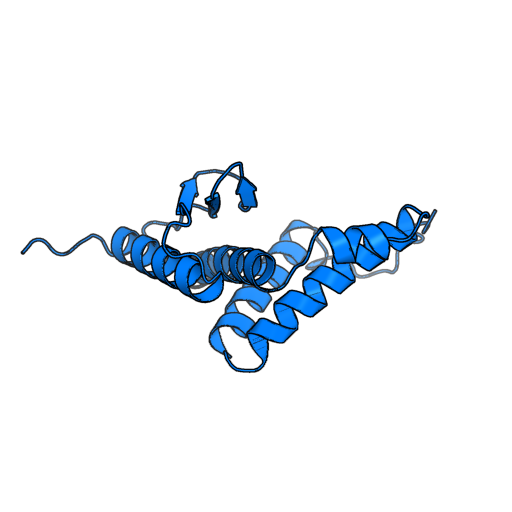.279 -1.175 1.00 96.19 115 ASN A N 1
ATOM 873 C CA . ASN A 1 115 ? -5.538 7.664 -0.372 1.00 96.19 115 ASN A CA 1
ATOM 874 C C . ASN A 1 115 ? -4.343 7.227 -1.237 1.00 96.19 115 ASN A C 1
ATOM 876 O O . ASN A 1 115 ? -3.190 7.522 -0.913 1.00 96.19 115 ASN A O 1
ATOM 880 N N . LEU A 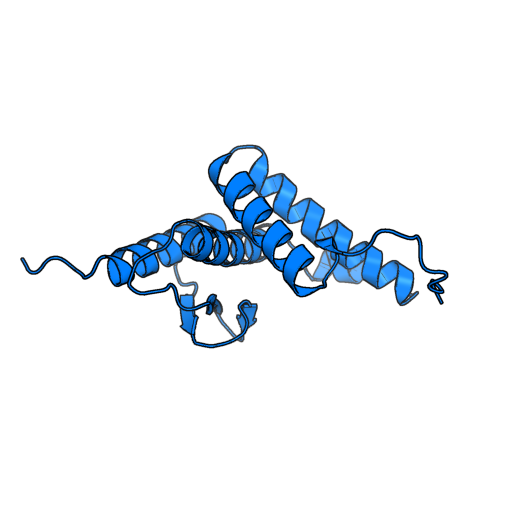1 116 ? -4.608 6.567 -2.369 1.00 96.00 116 LEU A N 1
ATOM 881 C CA . LEU A 1 116 ? -3.579 6.149 -3.325 1.00 96.00 116 LEU A CA 1
ATOM 882 C C . LEU A 1 116 ? -2.873 7.354 -3.958 1.00 96.00 116 LEU A C 1
ATOM 884 O O . LEU A 1 116 ? -1.646 7.347 -4.078 1.00 96.00 116 LEU A O 1
ATOM 888 N N . ALA A 1 117 ? -3.613 8.415 -4.293 1.00 94.75 117 ALA A N 1
ATOM 889 C CA . ALA A 1 117 ? -3.029 9.652 -4.802 1.00 94.75 117 ALA A CA 1
ATOM 890 C C . ALA A 1 117 ? -2.092 10.302 -3.773 1.00 94.75 117 ALA A C 1
ATOM 892 O O . ALA A 1 117 ? -0.967 10.664 -4.116 1.00 94.75 117 ALA A O 1
ATOM 893 N N . ALA A 1 118 ? -2.503 10.387 -2.504 1.00 94.44 118 ALA A N 1
ATOM 894 C CA . ALA A 1 118 ? -1.671 10.926 -1.429 1.00 94.44 118 ALA A CA 1
ATOM 895 C C . ALA A 1 118 ? -0.388 10.105 -1.226 1.00 94.44 118 ALA A C 1
ATOM 897 O O . ALA A 1 118 ? 0.701 10.676 -1.125 1.00 94.44 118 ALA A O 1
ATOM 898 N N . ARG A 1 119 ? -0.492 8.766 -1.231 1.00 93.75 119 ARG A N 1
ATOM 899 C CA . ARG A 1 119 ? 0.671 7.866 -1.175 1.00 93.75 119 ARG A CA 1
ATOM 900 C C . ARG A 1 119 ? 1.607 8.086 -2.363 1.00 93.75 119 ARG A C 1
ATOM 902 O O . ARG A 1 119 ? 2.818 8.188 -2.174 1.00 93.75 119 ARG A O 1
ATOM 909 N N . ARG A 1 120 ? 1.068 8.177 -3.583 1.00 93.00 120 ARG A N 1
ATOM 910 C CA . ARG A 1 120 ? 1.866 8.404 -4.796 1.00 93.00 120 ARG A CA 1
ATOM 911 C C . ARG A 1 120 ? 2.573 9.754 -4.748 1.00 93.00 120 ARG A C 1
ATOM 913 O O . ARG A 1 120 ? 3.754 9.830 -5.067 1.00 93.00 120 ARG A O 1
ATOM 920 N N . GLN A 1 121 ? 1.882 10.801 -4.309 1.00 93.00 121 GLN A N 1
ATOM 921 C CA . GLN A 1 121 ? 2.463 12.133 -4.187 1.00 93.00 121 GLN A CA 1
ATOM 922 C C . GLN A 1 121 ? 3.605 12.155 -3.162 1.00 93.00 121 GLN A C 1
ATOM 924 O O . GLN A 1 121 ? 4.649 12.751 -3.422 1.00 93.00 121 GLN A O 1
ATOM 929 N N . ALA A 1 122 ? 3.438 11.466 -2.029 1.00 90.88 122 ALA A N 1
ATOM 930 C CA . ALA A 1 122 ? 4.492 11.303 -1.033 1.00 90.88 122 ALA A CA 1
ATOM 931 C C . ALA A 1 122 ? 5.707 10.565 -1.611 1.00 90.88 122 ALA A C 1
ATOM 933 O O . ALA A 1 122 ? 6.829 11.039 -1.460 1.00 90.88 122 ALA A O 1
ATOM 934 N N . TYR A 1 123 ? 5.481 9.467 -2.341 1.00 90.25 123 TYR A N 1
ATOM 935 C CA . TYR A 1 123 ? 6.543 8.743 -3.041 1.00 90.25 123 TYR A CA 1
ATOM 936 C C . TYR A 1 123 ? 7.310 9.653 -4.008 1.00 90.25 123 TYR A C 1
ATOM 938 O O . TYR A 1 123 ? 8.535 9.707 -3.942 1.00 90.25 123 TYR A O 1
ATOM 946 N N . CYS A 1 124 ? 6.608 10.422 -4.848 1.00 91.31 124 CYS A N 1
ATOM 947 C CA . CYS A 1 124 ? 7.245 11.352 -5.782 1.00 91.31 124 CYS A CA 1
ATOM 948 C C . CYS A 1 124 ? 8.120 12.389 -5.063 1.00 91.31 124 CYS A C 1
ATOM 950 O O . CYS A 1 124 ? 9.239 12.635 -5.503 1.00 91.31 124 CYS A O 1
ATOM 952 N N . ARG A 1 125 ? 7.647 12.948 -3.939 1.00 91.00 125 ARG A N 1
ATOM 953 C CA . ARG A 1 125 ? 8.444 13.865 -3.105 1.00 91.00 125 ARG A CA 1
ATOM 954 C C . ARG A 1 125 ? 9.687 13.183 -2.532 1.00 91.00 125 ARG A C 1
ATOM 956 O O . ARG A 1 125 ? 10.771 13.752 -2.565 1.00 91.00 125 ARG A O 1
ATOM 963 N N . THR A 1 126 ? 9.561 11.957 -2.024 1.00 89.38 126 THR A N 1
ATOM 964 C CA . THR A 1 126 ? 10.704 11.202 -1.480 1.00 89.38 126 THR A CA 1
ATOM 965 C C . THR A 1 126 ? 11.744 10.871 -2.549 1.00 89.38 126 THR A C 1
ATOM 967 O O . THR A 1 126 ? 12.934 10.880 -2.253 1.00 89.38 126 THR A O 1
ATOM 970 N N . GLN A 1 127 ? 11.319 10.614 -3.789 1.00 89.12 127 GLN A N 1
ATOM 971 C CA . GLN A 1 127 ? 12.231 10.405 -4.918 1.00 89.12 127 GLN A CA 1
ATOM 972 C C . GLN A 1 127 ? 12.799 11.715 -5.498 1.00 89.12 127 GLN A C 1
ATOM 974 O O . GLN A 1 127 ? 13.603 11.672 -6.425 1.00 89.12 127 GLN A O 1
ATOM 979 N N . GLY A 1 128 ? 12.391 12.878 -4.978 1.00 89.81 128 GLY A N 1
ATOM 980 C CA . GLY A 1 128 ? 12.830 14.186 -5.468 1.00 89.81 128 GLY A CA 1
ATOM 981 C C . GLY A 1 128 ? 12.250 14.572 -6.831 1.00 89.81 128 GLY A C 1
ATOM 982 O O . GLY A 1 128 ? 12.768 15.479 -7.481 1.00 89.81 128 GLY A O 1
ATOM 983 N N . TYR A 1 129 ? 11.188 13.900 -7.289 1.00 87.75 129 TYR A N 1
ATOM 984 C CA . TYR A 1 129 ? 10.564 14.173 -8.590 1.00 87.75 129 TYR A CA 1
ATOM 985 C C . TYR A 1 129 ? 9.896 15.547 -8.652 1.00 87.75 129 TYR A C 1
ATOM 987 O O . TYR A 1 129 ? 9.730 16.103 -9.730 1.00 87.75 129 TYR A O 1
ATOM 995 N N . ASP A 1 130 ? 9.562 16.123 -7.500 1.00 86.12 130 ASP A N 1
ATOM 996 C CA . ASP A 1 130 ? 9.095 17.503 -7.357 1.00 86.12 130 ASP A CA 1
ATOM 997 C C . ASP A 1 130 ? 10.143 18.547 -7.777 1.00 86.12 130 ASP A C 1
ATOM 999 O O . ASP A 1 130 ? 9.790 19.699 -8.020 1.00 86.12 130 ASP A O 1
ATOM 1003 N N . ARG A 1 131 ? 11.419 18.153 -7.881 1.00 84.31 131 ARG A N 1
ATOM 1004 C CA . ARG A 1 131 ? 12.549 19.032 -8.222 1.00 84.31 131 ARG A CA 1
ATOM 1005 C C . ARG A 1 131 ? 13.109 18.787 -9.621 1.00 84.31 131 ARG A C 1
ATOM 1007 O O . ARG A 1 131 ? 14.058 19.456 -10.021 1.00 84.31 131 ARG A O 1
ATOM 1014 N N . VAL A 1 132 ? 12.556 17.826 -10.360 1.00 82.12 132 VAL A N 1
ATOM 1015 C CA . VAL A 1 132 ? 12.997 17.515 -11.723 1.00 82.12 132 VAL A CA 1
ATOM 1016 C C . VAL A 1 132 ? 12.435 18.578 -12.667 1.00 82.12 132 VAL A C 1
ATOM 1018 O O . VAL A 1 132 ? 11.252 18.567 -12.993 1.00 82.12 132 VAL A O 1
ATOM 1021 N N . ALA A 1 133 ? 13.291 19.510 -13.086 1.00 77.38 133 ALA A N 1
ATOM 1022 C CA . ALA A 1 133 ? 12.947 20.583 -14.024 1.00 77.38 133 ALA A CA 1
ATOM 1023 C C . ALA A 1 133 ? 13.433 20.308 -15.458 1.00 77.38 133 ALA A C 1
ATOM 1025 O O . ALA A 1 133 ? 12.912 20.881 -16.411 1.00 77.38 133 ALA A O 1
ATOM 1026 N N . GLU A 1 134 ? 14.409 19.413 -15.615 1.00 78.06 134 GLU A N 1
ATOM 1027 C CA . GLU A 1 134 ? 15.056 19.116 -16.890 1.00 78.06 134 GLU A CA 1
ATOM 1028 C C . GLU A 1 134 ? 15.017 17.616 -17.180 1.00 78.06 134 GLU A C 1
ATOM 1030 O O . GLU A 1 134 ? 15.058 16.771 -16.280 1.00 78.06 134 GLU A O 1
ATOM 1035 N N . ARG A 1 135 ? 14.923 17.274 -18.466 1.00 71.12 135 ARG A N 1
ATOM 1036 C CA . ARG A 1 135 ? 14.943 15.887 -18.922 1.00 71.12 135 ARG A CA 1
ATOM 1037 C C . ARG A 1 135 ? 16.387 15.384 -18.876 1.00 71.12 135 ARG A C 1
ATOM 1039 O O . ARG A 1 135 ? 17.180 15.758 -19.727 1.00 71.12 135 ARG A O 1
ATOM 1046 N N . GLY A 1 136 ? 16.725 14.555 -17.891 1.00 65.75 136 GLY A N 1
ATOM 1047 C CA . GLY A 1 136 ? 18.039 13.906 -17.838 1.00 65.75 136 GLY A CA 1
ATOM 1048 C C . GLY A 1 136 ? 18.203 12.849 -18.938 1.00 65.75 136 GLY A C 1
ATOM 1049 O O . GLY A 1 136 ? 17.250 12.127 -19.241 1.00 65.75 136 GLY A O 1
ATOM 1050 N N . ASP A 1 137 ? 19.413 12.715 -19.487 1.00 56.62 137 ASP A N 1
ATOM 1051 C CA . ASP A 1 137 ? 19.801 11.754 -20.543 1.00 56.62 137 ASP A CA 1
ATOM 1052 C C . ASP A 1 137 ? 19.873 10.282 -20.062 1.00 56.62 137 ASP A C 1
ATOM 1054 O O . ASP A 1 137 ? 20.717 9.494 -20.491 1.00 56.62 137 ASP A O 1
ATOM 1058 N N . GLY A 1 138 ? 19.006 9.884 -19.128 1.00 54.97 138 GLY A N 1
ATOM 1059 C CA . GLY A 1 138 ? 19.029 8.568 -18.492 1.00 54.97 138 GLY A CA 1
ATOM 1060 C C . GLY A 1 138 ? 18.780 7.426 -19.481 1.00 54.97 138 GLY A C 1
ATOM 1061 O O . GLY A 1 138 ? 17.696 7.311 -20.053 1.00 54.97 138 GLY A O 1
ATOM 1062 N N . GLN A 1 139 ? 19.787 6.566 -19.653 1.00 48.69 139 GLN A N 1
ATOM 1063 C CA . GLN A 1 139 ? 19.739 5.351 -20.464 1.00 48.69 139 GLN A CA 1
ATOM 1064 C C . GLN A 1 139 ? 18.687 4.368 -19.936 1.00 48.69 139 GLN A C 1
ATOM 1066 O O . GLN A 1 139 ? 18.818 3.821 -18.842 1.00 48.69 139 GLN A O 1
ATOM 1071 N N . PHE A 1 140 ? 17.681 4.078 -20.761 1.00 48.00 140 PHE A N 1
ATOM 1072 C CA . PHE A 1 140 ? 16.903 2.841 -20.672 1.00 48.00 140 PHE A CA 1
ATOM 1073 C C . PHE A 1 140 ? 17.763 1.690 -21.227 1.00 48.00 140 PHE A C 1
ATOM 1075 O O . PHE A 1 140 ? 17.531 1.241 -22.349 1.00 48.00 140 PHE A O 1
ATOM 1082 N N . ALA A 1 141 ? 18.819 1.303 -20.506 1.00 38.34 141 ALA A N 1
ATOM 1083 C CA . ALA A 1 141 ? 19.666 0.158 -20.855 1.00 38.34 141 ALA A CA 1
ATOM 1084 C C . ALA A 1 141 ? 19.151 -1.127 -20.194 1.00 38.34 141 ALA A C 1
ATOM 1086 O O . ALA A 1 141 ? 18.829 -1.081 -18.984 1.00 38.34 141 ALA A O 1
#